Protein AF-A0A357N187-F1 (afdb_monomer)

Structure (mmCIF, N/CA/C/O backbone):
data_AF-A0A357N187-F1
#
_entry.id   AF-A0A357N187-F1
#
loop_
_atom_site.group_PDB
_atom_site.id
_atom_site.type_symbol
_atom_site.label_atom_id
_atom_site.label_alt_id
_atom_site.label_comp_id
_atom_site.label_asym_id
_atom_site.label_entity_id
_atom_site.label_seq_id
_atom_site.pdbx_PDB_ins_code
_atom_site.Cartn_x
_atom_site.Cartn_y
_atom_site.Cartn_z
_atom_site.occupancy
_atom_site.B_iso_or_equiv
_atom_site.auth_seq_id
_atom_site.auth_comp_id
_atom_site.auth_asym_id
_atom_site.auth_atom_id
_atom_site.pdbx_PDB_model_num
ATOM 1 N N . VAL A 1 1 ? -2.632 10.790 0.730 1.00 84.06 1 VAL A N 1
ATOM 2 C CA . VAL A 1 1 ? -2.144 9.435 0.356 1.00 84.06 1 VAL A CA 1
ATOM 3 C C . VAL A 1 1 ? -0.767 9.120 0.933 1.00 84.06 1 VAL A C 1
ATOM 5 O O . VAL A 1 1 ? -0.630 8.062 1.521 1.00 84.06 1 VAL A O 1
ATOM 8 N N . GLY A 1 2 ? 0.231 10.012 0.852 1.00 89.62 2 GLY A N 1
ATOM 9 C CA . GLY A 1 2 ? 1.562 9.755 1.438 1.00 89.62 2 GLY A CA 1
ATOM 10 C C . GLY A 1 2 ? 1.532 9.325 2.914 1.00 89.62 2 GLY A C 1
ATOM 11 O O . GLY A 1 2 ? 2.132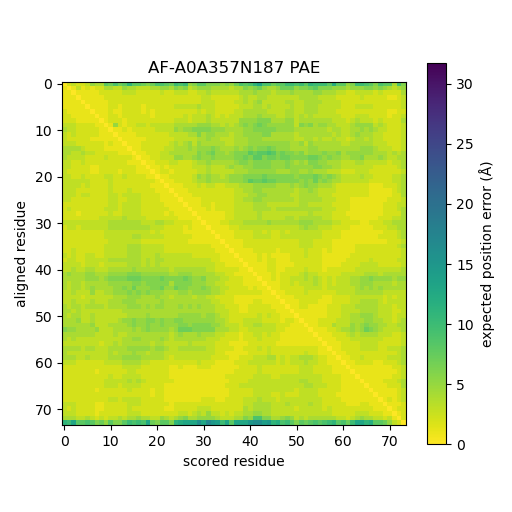 8.318 3.259 1.00 89.62 2 GLY A O 1
ATOM 12 N N . HIS A 1 3 ? 0.738 9.999 3.755 1.00 93.12 3 HIS A N 1
ATOM 13 C CA . HIS A 1 3 ? 0.559 9.602 5.161 1.00 93.12 3 HIS A CA 1
ATOM 14 C C . HIS A 1 3 ? -0.041 8.201 5.341 1.00 93.12 3 HIS A C 1
ATOM 16 O O . HIS A 1 3 ? 0.377 7.488 6.247 1.00 93.12 3 HIS A O 1
ATOM 22 N N . LEU A 1 4 ? -0.975 7.795 4.470 1.00 93.75 4 LEU A N 1
ATOM 23 C CA . LEU A 1 4 ? -1.520 6.435 4.474 1.00 93.75 4 LEU A CA 1
ATOM 24 C C . LEU A 1 4 ? -0.395 5.439 4.203 1.00 93.75 4 LEU A C 1
ATOM 26 O O . LEU A 1 4 ? -0.191 4.546 5.010 1.00 93.75 4 LEU A O 1
ATOM 30 N N . LEU A 1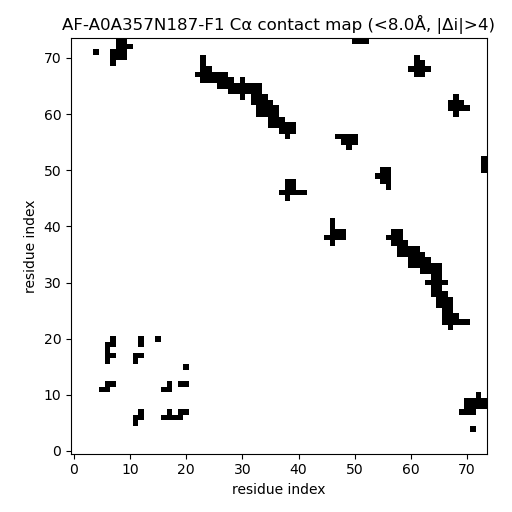 5 ? 0.369 5.637 3.121 1.00 92.94 5 LEU A N 1
ATOM 31 C CA . LEU A 1 5 ? 1.488 4.764 2.749 1.00 92.94 5 LEU A CA 1
ATOM 32 C C . LEU A 1 5 ? 2.523 4.643 3.872 1.00 92.94 5 LEU A C 1
ATOM 34 O O . LEU A 1 5 ? 2.981 3.542 4.159 1.00 92.94 5 LEU A O 1
ATOM 38 N N . SER A 1 6 ? 2.854 5.747 4.544 1.00 92.88 6 SER A N 1
ATOM 39 C CA . SER A 1 6 ? 3.744 5.715 5.707 1.00 92.88 6 SER A CA 1
ATOM 40 C C . SER A 1 6 ? 3.148 4.908 6.862 1.00 92.88 6 SER A C 1
ATOM 42 O O . SER A 1 6 ? 3.846 4.077 7.439 1.00 92.88 6 SER A O 1
ATOM 44 N N . ALA A 1 7 ? 1.865 5.106 7.173 1.00 93.62 7 ALA A N 1
ATOM 45 C CA . ALA A 1 7 ? 1.178 4.406 8.255 1.00 93.62 7 ALA A CA 1
ATOM 46 C C . ALA A 1 7 ? 0.993 2.900 7.978 1.00 93.62 7 ALA A C 1
ATOM 48 O O . ALA A 1 7 ? 1.072 2.096 8.902 1.00 93.62 7 ALA A O 1
ATOM 49 N N . VAL A 1 8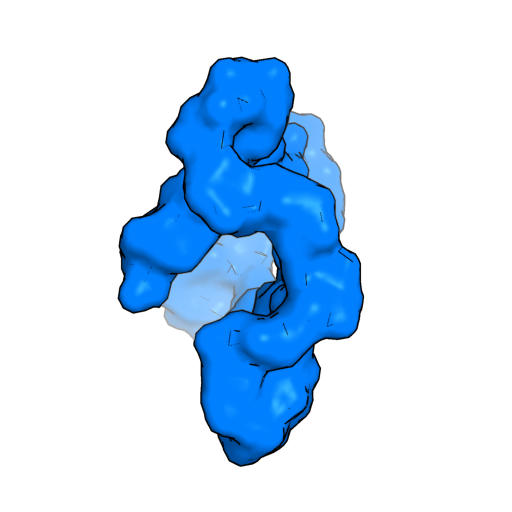 ? 0.800 2.487 6.724 1.00 94.56 8 VAL A N 1
ATOM 50 C CA . VAL A 1 8 ? 0.644 1.065 6.357 1.00 94.56 8 VAL A CA 1
ATOM 51 C C . VAL A 1 8 ? 1.962 0.379 5.980 1.00 94.56 8 VAL A C 1
ATOM 53 O O . VAL A 1 8 ? 1.943 -0.756 5.504 1.00 94.56 8 VAL A O 1
ATOM 56 N N . SER A 1 9 ? 3.101 1.055 6.146 1.00 93.94 9 SER A N 1
ATOM 57 C CA . SER A 1 9 ? 4.417 0.498 5.817 1.00 93.94 9 SER A CA 1
ATOM 58 C C . SER A 1 9 ? 4.903 -0.485 6.884 1.00 93.94 9 SER A C 1
ATOM 60 O O . SER A 1 9 ? 4.766 -0.231 8.084 1.00 93.94 9 SER A O 1
ATOM 62 N N . GLY A 1 10 ? 5.545 -1.576 6.459 1.00 89.88 10 GLY A N 1
ATOM 63 C CA . GLY A 1 10 ? 6.080 -2.609 7.352 1.00 89.88 10 GLY A CA 1
ATOM 64 C C . GLY A 1 10 ? 7.001 -2.047 8.436 1.00 89.88 10 GLY A C 1
ATOM 65 O O . GLY A 1 10 ? 6.890 -2.428 9.595 1.00 89.88 10 GLY A O 1
ATOM 66 N N . GLY A 1 11 ? 7.836 -1.057 8.105 1.00 90.88 11 GLY A N 1
ATOM 67 C CA . GLY A 1 11 ? 8.711 -0.407 9.083 1.00 90.88 11 GLY A CA 1
ATOM 68 C C . GLY A 1 11 ? 7.963 0.379 10.169 1.00 90.88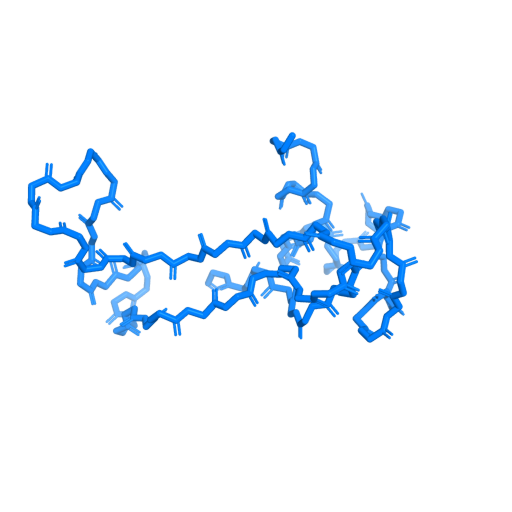 11 GLY A C 1
ATOM 69 O O . GLY A 1 11 ? 8.394 0.375 11.322 1.00 90.88 11 GLY A O 1
ATOM 70 N N . ALA A 1 12 ? 6.856 1.052 9.831 1.00 90.00 12 ALA A N 1
ATOM 71 C CA . ALA A 1 12 ? 6.039 1.766 10.815 1.00 90.00 12 ALA A CA 1
ATOM 72 C C . ALA A 1 12 ? 5.256 0.795 11.708 1.00 90.00 12 ALA A C 1
ATOM 74 O O . ALA A 1 12 ? 5.198 0.990 12.921 1.00 90.00 12 ALA A O 1
ATOM 75 N N . LEU A 1 13 ? 4.714 -0.272 11.118 1.00 91.44 13 LEU A N 1
ATOM 76 C CA . LEU A 1 13 ? 3.957 -1.306 11.826 1.00 91.44 13 LEU A CA 1
ATOM 77 C C . LEU A 1 13 ? 4.852 -2.119 12.764 1.00 91.44 13 LEU A C 1
ATOM 79 O O . LEU A 1 13 ? 4.510 -2.298 13.928 1.00 91.44 13 LEU A O 1
ATOM 83 N N . TYR A 1 14 ? 6.034 -2.529 12.295 1.00 91.75 14 TYR A N 1
ATOM 84 C CA . TYR A 1 14 ? 7.010 -3.284 13.086 1.00 91.75 14 TYR A CA 1
ATOM 85 C C . TYR A 1 14 ? 7.456 -2.525 14.341 1.00 91.75 14 TYR A C 1
ATOM 87 O O . TYR A 1 14 ? 7.597 -3.110 15.410 1.00 91.75 14 TYR A O 1
ATOM 95 N N . ARG A 1 15 ? 7.634 -1.202 14.233 1.00 93.69 15 ARG A N 1
ATOM 96 C CA . ARG A 1 15 ? 7.979 -0.340 15.375 1.00 93.69 15 ARG A CA 1
ATOM 97 C C . ARG A 1 15 ? 6.776 0.063 16.230 1.00 93.69 15 ARG A C 1
ATOM 99 O O . ARG A 1 15 ? 6.949 0.883 17.125 1.00 93.69 15 ARG A O 1
ATOM 106 N N . GLN A 1 16 ? 5.574 -0.432 15.922 1.00 90.50 16 GLN A N 1
ATOM 107 C CA . GLN A 1 16 ? 4.316 0.001 16.543 1.00 90.50 16 GLN A CA 1
ATOM 108 C C . GLN A 1 16 ? 4.140 1.532 16.520 1.00 90.50 16 GLN A C 1
ATOM 110 O O . GLN A 1 16 ? 3.542 2.133 17.406 1.00 90.50 16 GL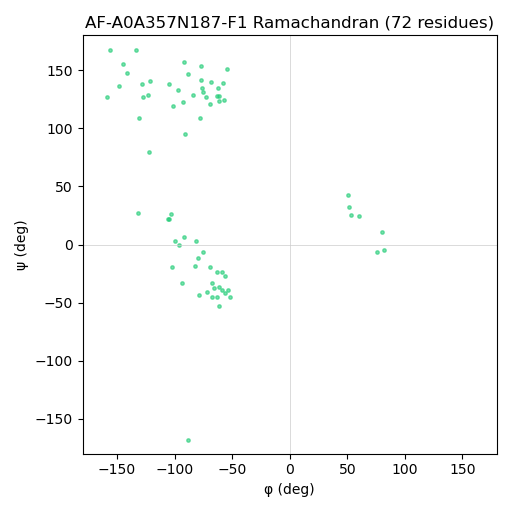N A O 1
ATOM 115 N N . ALA A 1 17 ? 4.671 2.179 15.481 1.00 93.31 17 ALA A N 1
ATOM 116 C CA . ALA A 1 17 ? 4.695 3.629 15.309 1.00 93.31 17 ALA A CA 1
ATOM 117 C C . ALA A 1 17 ? 3.630 4.100 14.303 1.00 93.31 17 ALA A C 1
ATOM 119 O O . ALA A 1 17 ? 3.801 5.118 13.631 1.00 93.31 17 ALA A O 1
ATOM 120 N N . SER A 1 18 ? 2.551 3.330 14.155 1.00 94.19 18 SER A N 1
ATOM 121 C CA . SER A 1 18 ? 1.457 3.607 13.230 1.00 94.19 18 SER A CA 1
ATOM 122 C C . SER A 1 18 ? 0.114 3.556 13.942 1.00 94.19 18 SER A C 1
ATOM 124 O O . SER A 1 18 ? -0.157 2.635 14.705 1.00 94.19 18 SER A O 1
ATOM 126 N N . PHE A 1 19 ? -0.756 4.510 13.615 1.00 92.81 19 PHE A N 1
ATOM 127 C CA . PHE A 1 19 ? -2.156 4.506 14.039 1.00 92.81 19 PHE A CA 1
ATOM 128 C C . PHE A 1 19 ? -3.021 3.498 13.258 1.00 92.81 19 PHE A C 1
ATOM 130 O O . PHE A 1 19 ? -4.187 3.333 13.590 1.00 92.81 19 PHE A O 1
ATOM 137 N N . LEU A 1 20 ? -2.467 2.842 12.226 1.00 94.00 20 LEU A N 1
ATOM 138 C CA . LEU A 1 20 ? -3.136 1.805 11.424 1.00 94.00 20 LEU A CA 1
ATOM 139 C C . LEU A 1 20 ? -2.632 0.387 11.739 1.00 94.00 20 LEU A C 1
ATOM 141 O O . LEU A 1 20 ? -2.744 -0.534 10.916 1.00 94.00 20 LEU A O 1
ATOM 145 N N . LEU A 1 21 ? -2.050 0.207 12.925 1.00 92.31 21 LEU A N 1
ATOM 146 C CA . LEU A 1 21 ? -1.765 -1.122 13.452 1.00 92.31 21 LEU A CA 1
ATOM 147 C C . LEU A 1 21 ? -3.079 -1.919 13.550 1.00 92.31 21 LEU A C 1
ATOM 149 O O . LEU A 1 21 ? -4.130 -1.358 13.857 1.00 92.31 21 LEU A O 1
ATOM 153 N N . ASP A 1 22 ? -3.034 -3.198 13.185 1.00 92.12 22 ASP A N 1
ATOM 154 C CA . ASP A 1 22 ? -4.174 -4.132 13.181 1.00 92.12 22 ASP A CA 1
ATOM 155 C C . ASP A 1 22 ? -5.432 -3.656 12.418 1.00 92.12 22 ASP A C 1
ATOM 157 O O . ASP A 1 22 ? -6.557 -4.078 12.683 1.00 92.12 22 ASP A O 1
ATOM 161 N N . SER A 1 23 ? -5.248 -2.766 11.438 1.00 95.19 23 SER A N 1
ATOM 162 C CA . SER A 1 23 ? -6.330 -2.130 10.672 1.00 95.19 23 SER A CA 1
ATOM 163 C C . SER A 1 23 ? -6.651 -2.803 9.332 1.00 95.19 23 SER A C 1
ATOM 165 O O . SER A 1 23 ? -7.532 -2.344 8.606 1.00 95.19 23 SER A O 1
ATOM 167 N N . VAL A 1 24 ? -5.952 -3.882 8.964 1.00 95.31 24 VAL A N 1
ATOM 168 C CA . VAL A 1 24 ? -6.301 -4.673 7.767 1.00 95.31 24 VAL A CA 1
ATOM 169 C C . VAL A 1 24 ? -7.694 -5.279 7.944 1.00 95.31 24 VAL A C 1
ATOM 171 O O . VAL A 1 24 ? -8.023 -5.809 9.001 1.00 95.31 24 VAL A O 1
ATOM 174 N N . GLY A 1 25 ? -8.523 -5.184 6.906 1.00 96.94 25 GLY A N 1
ATOM 175 C CA . GLY A 1 25 ? -9.927 -5.592 6.936 1.00 96.94 25 GLY A CA 1
ATOM 176 C C . GLY A 1 25 ? -10.874 -4.548 7.534 1.00 96.94 25 GLY A C 1
ATOM 177 O O . GLY A 1 25 ? -12.085 -4.742 7.478 1.00 96.94 25 GLY A O 1
ATOM 178 N N . GLN A 1 26 ? -10.364 -3.428 8.057 1.00 97.62 26 GLN A N 1
ATOM 179 C CA . GLN A 1 26 ? -11.200 -2.343 8.569 1.00 97.62 26 GLN A CA 1
ATOM 180 C C . GLN A 1 26 ? -11.565 -1.340 7.471 1.00 97.62 26 GLN A C 1
ATOM 182 O O . GLN A 1 26 ? -10.775 -1.056 6.563 1.00 97.62 26 GLN A O 1
ATOM 187 N N . GLN A 1 27 ? -12.762 -0.766 7.584 1.00 97.56 27 GLN A N 1
ATOM 188 C CA . GLN A 1 27 ? -13.215 0.323 6.727 1.00 97.56 27 GLN A CA 1
ATOM 189 C C . GLN A 1 27 ? -12.578 1.642 7.181 1.00 97.56 27 GLN A C 1
ATOM 191 O O . GLN A 1 27 ? -12.919 2.178 8.232 1.00 97.56 27 GLN A O 1
ATOM 196 N N . LEU A 1 28 ? -11.641 2.157 6.383 1.00 95.81 28 LEU A N 1
ATOM 197 C CA . LEU A 1 28 ? -10.925 3.412 6.654 1.00 95.81 28 LEU A CA 1
ATOM 198 C C . LEU A 1 28 ? -11.448 4.581 5.812 1.00 95.81 28 LEU A C 1
ATOM 200 O O . LEU A 1 28 ? -11.199 5.743 6.131 1.00 95.81 28 LEU A O 1
ATOM 204 N N . PHE A 1 29 ? -12.148 4.272 4.723 1.00 97.25 29 PHE A N 1
ATOM 205 C CA . PHE A 1 29 ? -12.662 5.235 3.760 1.00 97.25 29 PHE A CA 1
ATOM 206 C C . PHE A 1 29 ? -14.130 4.923 3.422 1.00 97.25 29 PHE A C 1
ATOM 208 O O . PHE A 1 29 ? -14.629 3.841 3.747 1.00 97.25 29 PHE A O 1
ATOM 215 N N . PRO A 1 30 ? -14.843 5.853 2.762 1.00 98.19 30 PRO A N 1
ATOM 216 C CA . PRO A 1 30 ? -16.146 5.560 2.180 1.00 98.19 30 PRO A CA 1
ATOM 217 C C . PRO A 1 30 ? -16.095 4.364 1.225 1.00 98.19 30 PRO A C 1
ATOM 219 O O . PRO A 1 30 ? -15.077 4.122 0.576 1.00 98.19 30 PRO A O 1
ATOM 222 N N . ASP A 1 31 ? -17.216 3.660 1.117 1.00 97.62 31 ASP A N 1
ATOM 223 C CA . ASP A 1 31 ? -17.394 2.452 0.304 1.00 97.62 31 ASP A CA 1
ATOM 224 C C . ASP A 1 31 ? -17.062 2.630 -1.188 1.00 97.62 31 ASP A C 1
ATOM 226 O O . ASP A 1 31 ? -16.646 1.689 -1.847 1.00 97.62 31 ASP A O 1
ATOM 230 N N . TRP A 1 32 ? -17.179 3.837 -1.734 1.00 97.69 32 TRP A N 1
ATOM 231 C CA . TRP A 1 32 ? -16.835 4.123 -3.129 1.00 97.69 32 TRP A CA 1
ATOM 232 C C . TRP A 1 32 ? -15.330 4.298 -3.382 1.00 97.69 32 TRP A C 1
ATOM 234 O O . TRP A 1 32 ? -14.907 4.376 -4.539 1.00 97.69 32 TRP A O 1
ATOM 244 N N . MET A 1 33 ? -14.502 4.421 -2.339 1.00 97.56 33 MET A N 1
ATOM 245 C CA . MET A 1 33 ? -13.087 4.752 -2.503 1.00 97.56 33 MET A CA 1
ATOM 246 C C . MET A 1 33 ? -12.236 3.512 -2.799 1.00 97.56 33 MET A C 1
ATOM 248 O O . MET A 1 33 ? -12.235 2.538 -2.046 1.00 97.56 33 MET A O 1
ATOM 252 N N . GLN A 1 34 ? -11.435 3.611 -3.863 1.00 97.31 34 GLN A N 1
ATOM 253 C CA . GLN A 1 34 ? -10.481 2.594 -4.305 1.00 97.31 34 GLN A CA 1
ATOM 254 C C . GLN A 1 34 ? -9.064 3.182 -4.342 1.00 97.31 34 GLN A C 1
ATOM 256 O O . GLN A 1 34 ? -8.870 4.324 -4.766 1.00 97.31 34 GLN A O 1
ATOM 261 N N . ILE A 1 35 ? -8.060 2.402 -3.938 1.00 96.56 35 ILE A N 1
ATOM 262 C CA . ILE A 1 35 ? -6.642 2.730 -4.151 1.00 96.56 35 ILE A CA 1
ATOM 263 C C . ILE A 1 35 ? -5.961 1.505 -4.751 1.00 96.56 35 ILE A C 1
ATOM 265 O O . ILE A 1 35 ? -5.739 0.511 -4.058 1.00 96.56 35 ILE A O 1
ATOM 269 N N . GLU A 1 36 ? -5.605 1.585 -6.030 1.00 96.25 36 GLU A N 1
ATOM 270 C CA . GLU A 1 36 ? -5.016 0.479 -6.787 1.00 96.25 36 GLU A CA 1
ATOM 271 C C . GLU A 1 36 ? -3.512 0.659 -7.001 1.00 96.25 36 GLU A C 1
ATOM 273 O O . GLU A 1 36 ? -3.040 1.744 -7.342 1.00 96.25 36 GLU A O 1
ATOM 278 N N . GLU A 1 37 ? -2.754 -0.428 -6.843 1.00 94.69 37 GLU A N 1
ATOM 279 C CA . GLU A 1 37 ? -1.361 -0.496 -7.274 1.00 94.69 37 GLU A CA 1
ATOM 280 C C . GLU A 1 37 ? -1.272 -1.255 -8.600 1.00 94.69 37 GLU A C 1
ATOM 282 O O . GLU A 1 37 ? -1.637 -2.430 -8.678 1.00 94.69 37 GLU A O 1
ATOM 287 N N . LEU A 1 38 ? -0.768 -0.580 -9.637 1.00 96.88 38 LEU A N 1
ATOM 288 C CA . LEU A 1 38 ? -0.604 -1.119 -10.988 1.00 96.88 38 LEU A CA 1
ATOM 289 C C . LEU A 1 38 ? 0.874 -1.017 -11.414 1.00 96.88 38 LEU A C 1
ATOM 291 O O . LEU A 1 38 ? 1.250 -0.109 -12.164 1.00 96.88 38 LEU A O 1
ATOM 295 N N . PRO A 1 39 ? 1.741 -1.937 -10.955 1.00 96.06 39 PRO A N 1
ATOM 296 C CA . PRO A 1 39 ? 3.190 -1.804 -11.121 1.00 96.06 39 PRO A CA 1
ATOM 297 C C . PRO A 1 39 ? 3.651 -1.959 -12.577 1.00 96.06 39 PRO A C 1
ATOM 299 O O . PRO A 1 39 ? 4.721 -1.483 -12.943 1.00 96.06 39 PRO A O 1
ATOM 302 N N . HIS A 1 40 ? 2.827 -2.563 -13.437 1.00 97.38 40 HIS A N 1
ATOM 303 C CA . HIS A 1 40 ? 3.156 -2.868 -14.834 1.00 97.38 40 HIS A CA 1
ATOM 304 C C . HIS A 1 40 ? 2.483 -1.934 -15.852 1.00 97.38 40 HIS A C 1
ATOM 306 O O . HIS A 1 40 ? 2.336 -2.290 -17.024 1.00 97.38 40 HIS A O 1
ATOM 312 N N . LEU A 1 41 ? 2.062 -0.733 -15.433 1.00 97.25 41 LEU A N 1
ATOM 313 C CA . LEU A 1 41 ? 1.590 0.287 -16.372 1.00 97.25 41 LEU A CA 1
ATOM 314 C C . LEU A 1 41 ? 2.675 0.609 -17.409 1.00 97.25 41 LEU A C 1
ATOM 316 O O . LEU A 1 41 ? 3.802 0.984 -17.088 1.00 97.25 41 LEU A O 1
ATOM 320 N N . ARG A 1 42 ? 2.339 0.476 -18.696 1.00 96.62 42 ARG A N 1
ATOM 321 C CA . ARG A 1 42 ? 3.299 0.754 -19.770 1.00 96.62 42 ARG A CA 1
ATOM 322 C C . ARG A 1 42 ? 3.733 2.215 -19.701 1.00 96.62 42 ARG A C 1
ATOM 324 O O . ARG A 1 42 ? 2.898 3.108 -19.802 1.00 96.62 42 ARG A O 1
ATOM 331 N N . ARG A 1 43 ? 5.047 2.439 -19.586 1.00 95.25 43 ARG A N 1
ATOM 332 C CA . ARG A 1 43 ? 5.659 3.777 -19.480 1.00 95.25 43 ARG A CA 1
ATOM 333 C C . ARG A 1 43 ? 5.172 4.572 -18.255 1.00 95.25 43 ARG A C 1
ATOM 335 O O . ARG A 1 43 ? 5.215 5.800 -18.275 1.00 95.25 43 ARG A O 1
ATOM 342 N N . GLY A 1 44 ? 4.707 3.893 -17.203 1.00 96.31 44 GLY A N 1
ATOM 343 C CA . GLY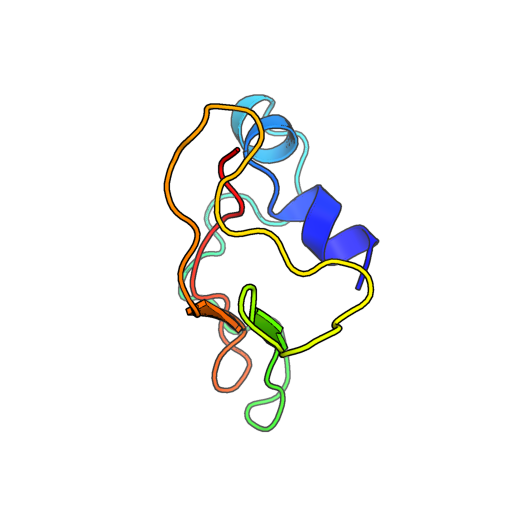 A 1 44 ? 4.351 4.538 -15.943 1.00 96.31 44 GLY A CA 1
ATOM 344 C C . GLY A 1 44 ? 5.586 5.083 -15.223 1.00 96.31 44 GLY A C 1
ATOM 345 O O . GLY A 1 44 ? 6.627 4.433 -15.181 1.00 96.31 44 GLY A O 1
ATOM 346 N N . LEU A 1 45 ? 5.466 6.272 -14.624 1.00 96.69 45 LEU A N 1
ATOM 347 C CA . LEU A 1 45 ? 6.577 6.979 -13.960 1.00 96.69 45 LEU A CA 1
ATOM 348 C C . LEU A 1 45 ? 7.236 6.193 -12.815 1.00 96.69 45 LEU A C 1
ATOM 350 O O . LEU A 1 45 ? 8.371 6.478 -12.450 1.00 96.69 45 LEU A O 1
ATOM 354 N N . ARG A 1 46 ? 6.512 5.242 -12.220 1.00 93.44 46 ARG A N 1
ATOM 355 C CA . ARG A 1 46 ? 6.980 4.389 -11.116 1.00 93.44 46 ARG A CA 1
ATOM 356 C C . ARG A 1 46 ? 6.689 2.911 -11.369 1.00 93.44 46 ARG A C 1
ATOM 358 O O . ARG A 1 46 ? 6.482 2.151 -10.431 1.00 93.44 46 ARG A O 1
ATOM 365 N N . SER A 1 47 ? 6.617 2.516 -12.635 1.00 97.00 47 SER A N 1
ATOM 366 C CA . SER A 1 47 ? 6.442 1.112 -12.990 1.00 97.00 47 SER A CA 1
ATOM 367 C C . SER A 1 47 ? 7.745 0.348 -12.794 1.00 97.00 47 SER A C 1
ATOM 369 O O . SER A 1 47 ? 8.797 0.789 -13.250 1.00 97.00 47 SER A O 1
ATOM 371 N N . ALA A 1 48 ? 7.667 -0.790 -12.114 1.00 96.62 48 ALA A N 1
ATOM 372 C CA . ALA A 1 48 ? 8.810 -1.626 -11.774 1.00 96.62 48 ALA A CA 1
ATOM 373 C C . ALA A 1 48 ? 8.370 -3.089 -11.750 1.00 96.62 48 ALA A C 1
ATOM 375 O O . ALA A 1 48 ? 7.301 -3.392 -11.226 1.00 96.62 48 ALA A O 1
ATOM 376 N N . ALA A 1 49 ? 9.181 -3.980 -12.327 1.00 96.44 49 ALA A N 1
ATOM 377 C CA . ALA A 1 49 ? 8.898 -5.418 -12.375 1.00 96.44 49 ALA A CA 1
ATOM 378 C C . ALA A 1 49 ? 9.291 -6.151 -11.080 1.00 96.44 49 ALA A C 1
ATOM 380 O O . ALA A 1 49 ? 8.829 -7.263 -10.837 1.00 96.44 49 ALA A O 1
ATOM 381 N N . PHE A 1 50 ? 10.146 -5.534 -10.265 1.00 96.31 50 PHE A N 1
ATOM 382 C CA . PHE A 1 50 ? 10.616 -6.055 -8.988 1.00 96.31 50 PHE A CA 1
ATOM 383 C C . PHE A 1 50 ? 10.822 -4.913 -7.984 1.00 96.31 50 PHE A C 1
ATOM 385 O O . PHE A 1 50 ? 10.991 -3.758 -8.392 1.00 96.31 50 PHE A O 1
ATOM 392 N N . ASP A 1 51 ? 10.758 -5.230 -6.693 1.00 93.06 51 ASP A N 1
ATOM 393 C CA . ASP A 1 51 ? 11.004 -4.294 -5.592 1.00 93.06 51 ASP A CA 1
ATOM 394 C C . ASP A 1 51 ? 12.489 -4.232 -5.179 1.00 93.06 51 ASP A C 1
ATOM 396 O O . ASP A 1 51 ? 13.374 -4.696 -5.901 1.00 93.06 51 ASP A O 1
ATOM 400 N N . GLY A 1 52 ? 12.776 -3.594 -4.039 1.00 91.19 52 GLY A N 1
ATOM 401 C CA . GLY A 1 52 ? 14.140 -3.413 -3.533 1.00 91.19 52 GLY A CA 1
ATOM 402 C C . GLY A 1 52 ? 14.865 -4.719 -3.198 1.00 91.19 52 GLY A C 1
ATOM 403 O O . GLY A 1 52 ? 16.093 -4.750 -3.279 1.00 91.19 52 GLY A O 1
ATOM 404 N N . ASP A 1 53 ? 14.115 -5.785 -2.918 1.00 93.06 53 ASP A N 1
ATOM 405 C CA . ASP A 1 53 ? 14.633 -7.110 -2.570 1.00 93.06 53 ASP A CA 1
ATOM 406 C C . ASP A 1 53 ? 14.619 -8.071 -3.776 1.00 93.06 53 ASP A C 1
ATOM 408 O O . ASP A 1 53 ? 15.004 -9.238 -3.674 1.00 93.06 53 ASP A O 1
ATOM 412 N N . GLY A 1 54 ? 14.215 -7.581 -4.954 1.00 94.44 54 GLY A N 1
ATOM 413 C CA . GLY A 1 54 ? 14.139 -8.362 -6.187 1.00 94.44 54 GLY A CA 1
ATOM 414 C C . GLY A 1 54 ? 12.881 -9.229 -6.296 1.00 94.44 54 GLY A C 1
ATOM 415 O O . GLY A 1 54 ? 12.795 -10.064 -7.200 1.00 94.44 54 GLY A O 1
ATOM 416 N N . VAL A 1 55 ? 11.894 -9.044 -5.415 1.00 95.25 55 VAL A N 1
ATOM 417 C CA . VAL A 1 55 ? 10.630 -9.783 -5.458 1.00 95.25 55 VAL A CA 1
ATOM 418 C C . VAL A 1 55 ? 9.751 -9.217 -6.569 1.00 95.25 55 VAL A C 1
ATOM 420 O O . VAL A 1 55 ? 9.613 -8.005 -6.726 1.00 95.25 55 VAL A O 1
ATOM 423 N N . ALA A 1 56 ? 9.146 -10.100 -7.366 1.00 95.94 56 ALA A N 1
ATOM 424 C CA . ALA A 1 56 ? 8.293 -9.698 -8.480 1.00 95.94 56 ALA A CA 1
ATOM 425 C C . ALA A 1 56 ? 7.057 -8.924 -7.994 1.00 95.94 56 ALA A C 1
ATOM 427 O O . ALA A 1 56 ? 6.286 -9.409 -7.159 1.00 95.94 56 ALA A O 1
ATOM 428 N N . THR A 1 57 ? 6.830 -7.740 -8.562 1.00 95.62 57 THR A N 1
ATOM 429 C CA . THR A 1 57 ? 5.666 -6.918 -8.225 1.00 95.62 57 THR A CA 1
ATOM 430 C C . THR A 1 57 ? 4.401 -7.463 -8.892 1.00 95.62 57 THR A C 1
ATOM 432 O O . THR A 1 57 ? 4.420 -8.129 -9.932 1.00 95.62 57 THR A O 1
ATOM 435 N N . ARG A 1 58 ? 3.248 -7.191 -8.278 1.00 94.69 58 ARG A N 1
ATOM 436 C CA . ARG A 1 58 ? 1.941 -7.632 -8.779 1.00 94.69 58 ARG A CA 1
ATOM 437 C C . ARG A 1 58 ? 0.890 -6.559 -8.569 1.00 94.69 58 ARG A C 1
ATOM 439 O O . ARG A 1 58 ? 0.937 -5.826 -7.587 1.00 94.69 58 ARG A O 1
ATOM 446 N N . ALA A 1 59 ? -0.074 -6.496 -9.482 1.00 95.31 59 ALA A N 1
ATOM 447 C CA . ALA A 1 59 ? -1.227 -5.628 -9.302 1.00 95.31 59 ALA A CA 1
ATOM 448 C C . ALA A 1 59 ? -1.994 -6.045 -8.041 1.00 95.31 59 ALA A C 1
ATOM 450 O O . ALA A 1 59 ? -2.313 -7.223 -7.860 1.00 95.31 59 ALA A O 1
ATOM 451 N N . SER A 1 60 ? -2.250 -5.090 -7.150 1.00 94.19 60 SER A N 1
ATOM 452 C CA . SER A 1 60 ? -2.915 -5.370 -5.880 1.00 94.19 60 SER A CA 1
ATOM 453 C C . SER A 1 60 ? -3.543 -4.105 -5.295 1.00 94.19 60 SER A C 1
ATOM 455 O O . SER A 1 60 ? -2.873 -3.088 -5.098 1.00 94.19 60 SER A O 1
ATOM 457 N N . ALA A 1 61 ? -4.832 -4.156 -4.963 1.00 95.56 61 ALA A N 1
ATOM 458 C CA . ALA A 1 61 ? -5.547 -3.026 -4.366 1.00 95.56 61 ALA A CA 1
ATOM 459 C C . ALA A 1 61 ? -5.116 -2.809 -2.911 1.00 95.56 61 ALA A C 1
ATOM 461 O O . ALA A 1 61 ? -5.107 -3.752 -2.122 1.00 95.56 61 ALA A O 1
ATOM 462 N N . LEU A 1 62 ? -4.705 -1.587 -2.566 1.00 96.31 62 LEU A N 1
ATOM 463 C CA . LEU A 1 62 ? -4.372 -1.213 -1.191 1.00 96.31 62 LEU A CA 1
ATOM 464 C C . LEU A 1 62 ? -5.645 -0.941 -0.386 1.00 96.31 62 LEU A C 1
ATOM 466 O O . LEU A 1 62 ? -5.774 -1.403 0.745 1.0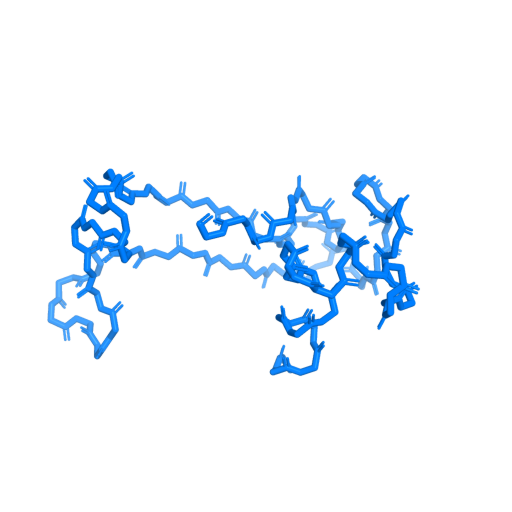0 96.31 62 LEU A O 1
ATOM 470 N N . VAL A 1 63 ? -6.591 -0.229 -0.996 1.00 97.56 63 VAL A N 1
ATOM 471 C CA . VAL A 1 63 ? -7.932 -0.000 -0.457 1.00 97.56 63 VAL A CA 1
ATOM 472 C C . VAL A 1 63 ? -8.926 -0.507 -1.481 1.00 97.56 63 VAL A C 1
ATOM 474 O O . VAL A 1 63 ? -8.820 -0.139 -2.654 1.00 97.56 63 VAL A O 1
ATOM 477 N N . ARG A 1 64 ? -9.862 -1.339 -1.025 1.00 98.12 64 ARG A N 1
ATOM 478 C CA . ARG A 1 64 ? -10.984 -1.805 -1.827 1.00 98.12 64 ARG A CA 1
ATOM 479 C C . ARG A 1 64 ? -12.295 -1.559 -1.108 1.00 98.12 64 ARG A C 1
ATOM 481 O O . ARG A 1 64 ? -12.423 -1.971 0.038 1.00 98.12 64 ARG A O 1
ATOM 488 N N . ASP A 1 65 ? -13.229 -0.900 -1.778 1.00 98.06 65 ASP A N 1
ATOM 489 C CA . ASP A 1 65 ? -14.551 -0.557 -1.240 1.00 98.06 65 ASP A CA 1
ATOM 490 C C . ASP A 1 65 ? -14.457 0.133 0.138 1.00 98.06 65 ASP A C 1
ATOM 492 O O . ASP A 1 65 ? -15.131 -0.212 1.106 1.00 98.06 65 ASP A O 1
ATOM 496 N N . GLY A 1 66 ? -13.501 1.057 0.263 1.00 97.50 66 GLY A N 1
ATOM 497 C CA . GLY A 1 66 ? -13.188 1.753 1.509 1.00 97.50 66 GLY A CA 1
ATOM 498 C C . GLY A 1 66 ? -12.413 0.953 2.569 1.00 97.50 66 GLY A C 1
ATOM 499 O O . GLY A 1 66 ? -11.975 1.523 3.573 1.00 97.50 66 GLY A O 1
ATOM 500 N N . VAL A 1 67 ? -12.184 -0.344 2.352 1.00 98.12 67 VAL A N 1
ATOM 501 C CA . VAL A 1 67 ? -11.537 -1.265 3.298 1.00 98.12 67 VAL A CA 1
ATOM 502 C C . VAL A 1 67 ? -10.050 -1.439 2.990 1.00 98.12 67 VAL A C 1
ATOM 504 O O . VAL A 1 67 ? -9.672 -1.702 1.844 1.00 98.12 67 VAL A O 1
ATOM 507 N N . LEU A 1 68 ? -9.194 -1.349 4.014 1.00 97.69 68 LEU A N 1
ATOM 508 C CA . LEU A 1 68 ? -7.758 -1.617 3.885 1.00 97.69 68 LEU A CA 1
ATOM 509 C C . LEU A 1 68 ? -7.509 -3.108 3.635 1.00 97.69 68 LEU A C 1
ATOM 511 O O . LEU A 1 68 ? -7.853 -3.947 4.462 1.00 97.69 68 LEU A O 1
ATOM 515 N N . GLN A 1 69 ? -6.867 -3.442 2.519 1.00 97.56 69 GLN A N 1
ATOM 516 C CA . GLN A 1 69 ? -6.703 -4.835 2.092 1.00 97.56 69 GLN A CA 1
ATOM 517 C C . GLN A 1 69 ? -5.384 -5.459 2.550 1.00 97.56 69 GLN A C 1
ATOM 519 O O . GLN A 1 69 ? -5.316 -6.661 2.790 1.00 97.56 69 GLN A O 1
ATOM 524 N N . ARG A 1 70 ? -4.312 -4.662 2.632 1.00 94.50 70 ARG A N 1
ATOM 525 C CA . ARG A 1 70 ? -2.975 -5.150 2.986 1.00 94.50 70 ARG A CA 1
ATOM 526 C C . ARG A 1 70 ? -2.098 -4.053 3.570 1.00 94.50 70 ARG A C 1
ATOM 528 O O . ARG A 1 70 ? -2.373 -2.866 3.408 1.00 94.50 70 ARG A O 1
ATOM 535 N N . TYR A 1 71 ? -0.984 -4.481 4.143 1.00 94.38 71 TYR A N 1
ATOM 536 C CA . TYR A 1 71 ? 0.152 -3.622 4.438 1.00 94.38 71 TYR A CA 1
ATOM 537 C C . TYR A 1 71 ? 1.158 -3.602 3.289 1.00 94.38 71 TYR A C 1
ATOM 539 O O . TYR A 1 71 ? 1.208 -4.520 2.468 1.00 94.38 71 TYR A O 1
ATOM 547 N N . VAL A 1 72 ? 1.959 -2.539 3.238 1.00 91.88 72 VAL A N 1
ATOM 548 C CA . VAL A 1 72 ? 3.078 -2.412 2.303 1.00 91.88 72 VAL A CA 1
ATOM 549 C C . VAL A 1 72 ? 4.311 -2.967 2.997 1.00 91.88 72 VAL A C 1
ATOM 551 O O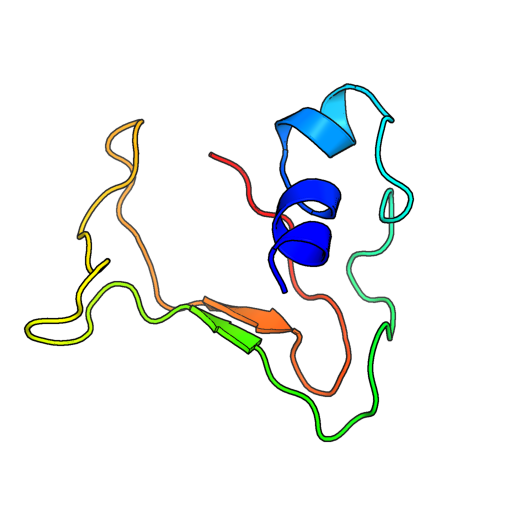 . VAL A 1 72 ? 4.954 -2.286 3.799 1.00 91.88 72 VAL A O 1
ATOM 554 N N . LEU A 1 73 ? 4.586 -4.235 2.726 1.00 87.00 73 LEU A N 1
ATOM 555 C CA . LEU A 1 73 ? 5.802 -4.910 3.152 1.00 87.00 73 LEU A CA 1
ATOM 556 C C . LEU A 1 73 ? 6.801 -4.759 2.005 1.00 87.00 73 LEU A C 1
ATOM 558 O O . LEU A 1 73 ? 6.444 -5.039 0.861 1.00 87.00 73 LEU A O 1
ATOM 562 N N . GLY A 1 74 ? 7.956 -4.179 2.324 1.00 70.94 74 GLY A N 1
ATOM 563 C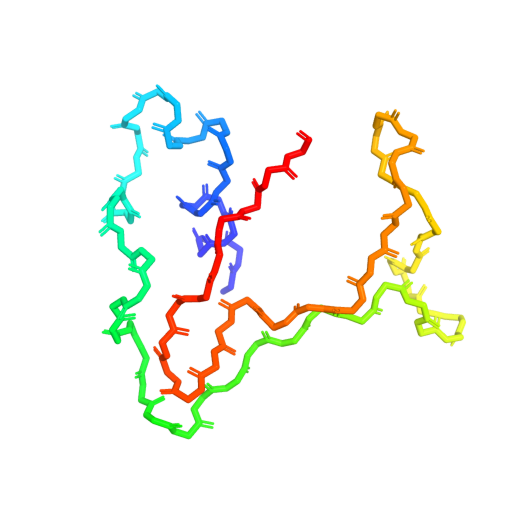 CA . GLY A 1 74 ? 9.090 -4.100 1.410 1.00 70.94 74 GLY A CA 1
ATOM 564 C C . GLY A 1 74 ? 9.933 -5.350 1.519 1.00 70.94 74 GLY A C 1
ATOM 565 O O . GLY A 1 74 ? 9.844 -5.998 2.593 1.00 70.94 74 GLY A O 1
#

Solvent-accessible surface area (backbone atoms only — not comparable to full-atom values): 4395 Å² total; per-residue (Å²): 108,70,69,56,55,54,29,38,19,43,73,26,43,75,68,68,71,25,95,50,58,93,36,65,76,36,74,80,48,60,60,88,42,71,38,76,43,64,31,80,44,86,91,39,98,80,44,41,71,43,53,98,86,65,49,74,58,66,72,49,56,44,25,51,59,9,20,29,63,58,68,51,69,128

Secondary structure (DSSP, 8-state):
-HHHHHHTBHHHHHTT--TTTT-TTSB-S-TT--EEE-TT-TT-TT--SB-TT-PBP--EEEEETTEE---B--

Foldseek 3Di:
DVLVLVQLAPVCQVVVNHPCNVQAFHQQAAQPDWAKDDLCPVVDPRRDQADPVRHGDDIDTCAHRSGGHHGHYD

Radius of gyration: 12.95 Å; Cα contacts (8 Å, |Δi|>4): 119; chains: 1; bounding box: 32×20×36 Å

Sequence (74 aa):
VGHLLSAVSGGALYRQASFLLDSVGQQLFPDWMQIEELPHLRRGLRSAAFDGDGVATRASALVRDGVLQRYVLG

Nearest PDB structures (foldseek):
  5nja-assembly2_D  TM=9.790E-01  e=2.015E-08  Escherichia coli str. K-12 substr. MG1655
  3qtd-assembly2_B  TM=9.892E-01  e=6.969E-08  Pseudomonas aeruginosa
  3tv9-assembly1_A-2  TM=9.757E-01  e=4.608E-08  Shigella flexneri
  1vpb-assembly1_A-2  TM=9.720E-01  e=1.508E-05  Bacteroides thetaiotaomicron VPI-5482
  1vl4-assembly1_B  TM=9.080E-01  e=8.453E-05  Thermotoga maritima MSB8

pLDDT: mean 94.42, std 3.88, range [70.94, 98.19]

Mean predicted aligned error: 2.95 Å